Protein AF-A0A2V7SK02-F1 (afdb_monomer)

Secondary structure (DSSP, 8-state):
---TT-PPPEEEE-SSSTTEEEEEEEEE-TTT--EEEEEEEEETTEEEEEEEESB--HHHHHHHHHHHHHHH-SPEEEETTEEEEEEEETTEEEEEEEEEEEETTEEEEEEEEEEHHHHHHHHHHHT---

pLDDT: mean 73.71, std 11.93, range [34.22, 93.25]

Structure (mmCIF, N/CA/C/O backbone):
data_AF-A0A2V7SK02-F1
#
_entry.id   AF-A0A2V7SK02-F1
#
loop_
_atom_site.group_PDB
_atom_site.id
_atom_site.type_symbol
_atom_site.label_atom_id
_atom_site.label_alt_id
_atom_site.label_comp_id
_atom_site.label_asym_id
_atom_site.label_entity_id
_atom_site.label_seq_id
_atom_site.pdbx_PDB_ins_code
_atom_site.Cartn_x
_atom_site.Cartn_y
_atom_site.Cartn_z
_atom_site.occupancy
_atom_site.B_iso_or_equiv
_atom_site.auth_seq_id
_atom_site.auth_comp_id
_atom_site.auth_asym_id
_atom_site.auth_atom_id
_atom_site.pdbx_PDB_model_num
ATOM 1 N N . MET A 1 1 ? 26.357 -4.553 20.567 1.00 34.22 1 MET A N 1
ATOM 2 C CA . MET A 1 1 ? 26.604 -4.477 19.110 1.00 34.22 1 MET A CA 1
ATOM 3 C C . MET A 1 1 ? 25.314 -4.058 18.416 1.00 34.22 1 MET A C 1
ATOM 5 O O . MET A 1 1 ? 24.462 -4.894 18.156 1.00 34.22 1 MET A O 1
ATOM 9 N N . THR A 1 2 ? 25.124 -2.764 18.185 1.00 38.06 2 THR A N 1
ATOM 10 C CA . THR A 1 2 ? 24.034 -2.217 17.364 1.00 38.06 2 THR A CA 1
ATOM 11 C C . THR A 1 2 ? 24.498 -2.226 15.908 1.00 38.06 2 THR A C 1
ATOM 13 O O . THR A 1 2 ? 25.535 -1.646 15.596 1.00 38.06 2 THR A O 1
ATOM 16 N N . ARG A 1 3 ? 23.783 -2.922 15.013 1.00 41.31 3 ARG A N 1
ATOM 17 C CA . ARG A 1 3 ? 24.079 -2.878 13.571 1.00 41.31 3 ARG A CA 1
ATOM 18 C C . ARG A 1 3 ? 23.862 -1.446 13.071 1.00 41.31 3 ARG A C 1
ATOM 20 O O . ARG A 1 3 ? 22.724 -0.996 12.977 1.00 41.31 3 ARG A O 1
ATOM 27 N N . GLN A 1 4 ? 24.946 -0.740 12.753 1.00 39.59 4 GLN A N 1
ATOM 28 C CA . GLN A 1 4 ? 24.893 0.452 11.907 1.00 39.59 4 GLN A CA 1
ATOM 29 C C . GLN A 1 4 ? 24.297 0.033 10.554 1.00 39.59 4 GLN A C 1
ATOM 31 O O . GLN A 1 4 ? 24.862 -0.823 9.879 1.00 39.59 4 GLN A O 1
ATOM 36 N N . GLY A 1 5 ? 23.128 0.577 10.206 1.00 50.41 5 GLY A N 1
ATOM 37 C CA . GLY A 1 5 ? 22.445 0.311 8.933 1.00 50.41 5 GLY A CA 1
ATOM 38 C C . GLY A 1 5 ? 21.042 -0.298 9.024 1.00 50.41 5 GLY A C 1
ATOM 39 O O . GLY A 1 5 ? 20.467 -0.594 7.984 1.00 50.41 5 GLY A O 1
ATOM 40 N N . ALA A 1 6 ? 20.472 -0.495 10.217 1.00 55.94 6 ALA A N 1
ATOM 41 C CA . ALA A 1 6 ? 19.057 -0.852 10.333 1.00 55.94 6 ALA A CA 1
ATOM 42 C C . ALA A 1 6 ? 18.197 0.420 10.299 1.00 55.94 6 ALA A C 1
ATOM 44 O O . ALA A 1 6 ? 18.292 1.243 11.210 1.00 55.94 6 ALA A O 1
ATOM 45 N N . ASP A 1 7 ? 17.377 0.584 9.261 1.00 64.88 7 ASP A N 1
ATOM 46 C CA . ASP A 1 7 ? 16.354 1.628 9.218 1.00 64.88 7 ASP A CA 1
ATOM 47 C C . ASP A 1 7 ? 15.386 1.423 10.409 1.00 64.88 7 ASP A C 1
ATOM 49 O O . ASP A 1 7 ? 14.751 0.366 10.509 1.00 64.88 7 ASP A O 1
ATOM 53 N N . PRO A 1 8 ? 15.298 2.363 11.371 1.00 68.19 8 PRO A N 1
ATOM 54 C CA . PRO A 1 8 ? 14.562 2.127 12.607 1.00 68.19 8 PRO A CA 1
ATOM 55 C C . PRO A 1 8 ? 13.052 2.103 12.351 1.00 68.19 8 PRO A C 1
ATOM 57 O O . PRO A 1 8 ? 12.498 3.006 11.724 1.00 68.19 8 PRO A O 1
ATOM 60 N N . MET A 1 9 ? 12.374 1.087 12.889 1.00 77.50 9 MET A N 1
ATOM 61 C CA . MET A 1 9 ? 10.918 1.089 13.005 1.00 77.50 9 MET A CA 1
ATOM 62 C C . MET A 1 9 ? 10.511 2.053 14.125 1.00 77.50 9 MET A C 1
ATOM 64 O O . MET A 1 9 ? 10.952 1.908 15.264 1.00 77.50 9 MET A O 1
ATOM 68 N N . VAL A 1 10 ? 9.658 3.023 13.807 1.00 80.00 10 VAL A N 1
ATOM 69 C CA . VAL A 1 10 ? 9.132 4.016 14.748 1.00 80.00 10 VAL A CA 1
ATOM 70 C C . VAL A 1 10 ? 7.639 3.792 14.911 1.00 80.00 10 VAL A C 1
ATOM 72 O O . VAL A 1 10 ? 6.898 3.922 13.944 1.00 80.00 10 VAL A O 1
ATOM 75 N N . CYS A 1 11 ? 7.191 3.495 16.130 1.00 79.75 11 CYS A N 1
ATOM 76 C CA . CYS A 1 11 ? 5.774 3.334 16.445 1.00 79.75 11 CYS A CA 1
ATOM 77 C C . CYS A 1 11 ? 5.282 4.443 17.378 1.00 79.75 11 CYS A C 1
ATOM 79 O O . CYS A 1 11 ? 5.845 4.650 18.451 1.00 79.75 11 CYS A O 1
ATOM 81 N N . ASN A 1 12 ? 4.196 5.113 17.002 1.00 78.56 12 ASN A N 1
ATOM 82 C CA . ASN A 1 12 ?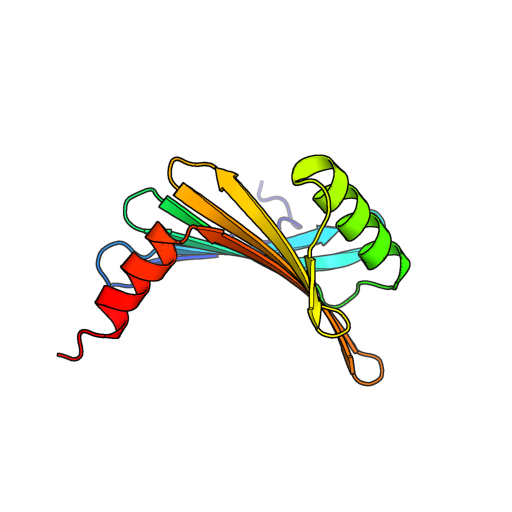 3.501 6.109 17.808 1.00 78.56 12 ASN A CA 1
ATOM 83 C C . ASN A 1 12 ? 2.095 5.614 18.137 1.00 78.56 12 ASN A C 1
ATOM 85 O O . ASN A 1 12 ? 1.336 5.238 17.251 1.00 78.56 12 ASN A O 1
ATOM 89 N N . THR A 1 13 ? 1.722 5.635 19.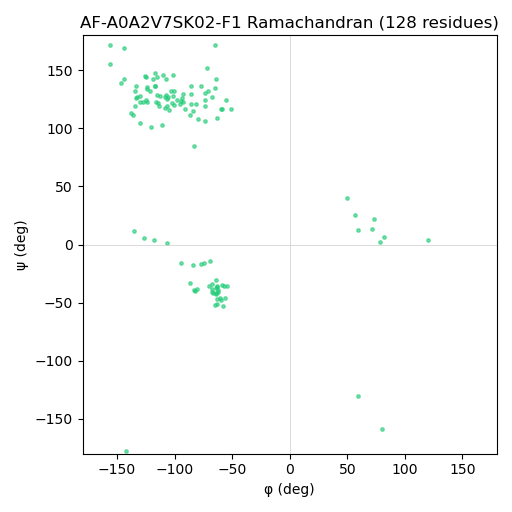416 1.00 75.12 13 THR A N 1
ATOM 90 C CA . THR A 1 13 ? 0.344 5.336 19.835 1.00 75.12 13 THR A CA 1
ATOM 91 C C . THR A 1 13 ? -0.390 6.639 20.114 1.00 75.12 13 THR A C 1
ATOM 93 O O . THR A 1 13 ? 0.017 7.413 20.983 1.00 75.12 13 THR A O 1
ATOM 96 N N . SER A 1 14 ? -1.477 6.886 19.385 1.00 68.44 14 SER A N 1
ATOM 97 C CA . SER A 1 14 ? -2.346 8.033 19.640 1.00 68.44 14 SER A CA 1
ATOM 98 C C . SER A 1 14 ? -3.057 7.855 20.981 1.00 68.44 14 SER A C 1
ATOM 100 O O . SER A 1 14 ? -3.703 6.838 21.232 1.00 68.44 14 SER A O 1
ATOM 102 N N . ARG A 1 15 ? -2.952 8.865 21.851 1.00 64.75 15 ARG A N 1
ATOM 103 C CA . ARG A 1 15 ? -3.613 8.875 23.168 1.00 64.75 15 ARG A CA 1
ATOM 104 C C . ARG A 1 15 ? -5.067 9.355 23.109 1.00 64.75 15 ARG A C 1
ATOM 106 O O . ARG A 1 15 ? -5.826 9.072 24.026 1.00 64.75 15 ARG A O 1
ATOM 113 N N . ASN A 1 16 ? -5.457 10.035 22.028 1.00 61.94 16 ASN A N 1
ATOM 114 C CA . ASN A 1 16 ? -6.798 10.616 21.857 1.00 61.94 16 ASN A CA 1
ATOM 115 C C . ASN A 1 16 ? -7.760 9.700 21.089 1.00 61.94 16 ASN A C 1
ATOM 117 O O . ASN A 1 16 ? -8.971 9.896 21.113 1.00 61.94 16 ASN A O 1
ATOM 121 N N . THR A 1 17 ? -7.231 8.689 20.406 1.00 58.78 17 THR A N 1
ATOM 122 C CA . THR A 1 17 ? -8.010 7.662 19.712 1.00 58.78 17 THR A CA 1
ATOM 123 C C . THR A 1 17 ? -7.614 6.331 20.328 1.00 58.78 17 THR A C 1
ATOM 125 O O . THR A 1 17 ? -6.517 5.841 20.061 1.00 58.78 17 THR A O 1
ATOM 128 N N . ALA A 1 18 ? -8.448 5.799 21.221 1.00 53.16 18 ALA A N 1
ATOM 129 C CA . ALA A 1 18 ? -8.120 4.601 21.984 1.00 53.16 18 ALA A CA 1
ATOM 130 C C . ALA A 1 18 ? -7.640 3.480 21.043 1.00 53.16 18 ALA A C 1
ATOM 132 O O . ALA A 1 18 ? -8.391 3.018 20.191 1.00 53.16 18 ALA A O 1
ATOM 133 N N . GLN A 1 19 ? -6.379 3.069 21.222 1.00 63.00 19 GLN A N 1
ATOM 134 C CA . GLN A 1 19 ? -5.727 1.935 20.556 1.00 63.00 19 GLN A CA 1
ATOM 135 C C . GLN A 1 19 ? -5.341 2.099 19.076 1.00 63.00 19 GLN A C 1
ATOM 137 O O . GLN A 1 19 ? -5.143 1.084 18.414 1.00 63.00 19 GLN A O 1
ATOM 142 N N . LEU A 1 20 ? -5.175 3.322 18.554 1.00 69.12 20 LEU A N 1
ATOM 143 C CA . LEU A 1 20 ? -4.520 3.508 17.251 1.00 69.12 20 LEU A CA 1
ATOM 144 C C . LEU A 1 20 ? -2.998 3.595 17.423 1.00 69.12 20 LEU A C 1
ATOM 146 O O . LEU A 1 20 ? -2.488 4.580 17.962 1.00 69.12 20 LEU A O 1
ATOM 150 N N . MET A 1 21 ? -2.281 2.585 16.937 1.00 77.50 21 MET A N 1
ATOM 151 C CA . MET A 1 21 ? -0.822 2.598 16.820 1.00 77.50 21 MET A CA 1
ATOM 152 C C . MET A 1 21 ? -0.426 2.769 15.356 1.00 77.50 21 MET A C 1
ATOM 154 O O . MET A 1 21 ? -0.881 2.013 14.507 1.00 77.50 21 MET A O 1
ATOM 158 N N . GLU A 1 22 ? 0.421 3.747 15.065 1.00 78.38 22 GLU A N 1
ATOM 159 C CA . GLU A 1 22 ? 1.038 3.945 13.757 1.00 78.38 22 GLU A CA 1
ATOM 160 C C . GLU A 1 22 ? 2.508 3.540 13.827 1.00 78.38 22 GLU A C 1
ATOM 162 O O . GLU A 1 22 ? 3.259 4.131 14.595 1.00 78.38 22 GLU A O 1
ATOM 167 N N . CYS A 1 23 ? 2.922 2.552 13.039 1.00 78.69 23 CYS A N 1
ATOM 168 C CA . CYS A 1 23 ? 4.310 2.103 12.945 1.00 78.69 23 CYS A CA 1
ATOM 169 C C . CYS A 1 23 ? 4.867 2.376 11.555 1.00 78.69 23 CYS A C 1
ATOM 171 O O . CYS A 1 23 ? 4.322 1.855 10.592 1.00 78.69 23 CYS A O 1
ATOM 173 N N . GLY A 1 24 ? 5.955 3.137 11.458 1.00 79.94 24 GLY A N 1
ATOM 174 C CA . GLY A 1 24 ? 6.648 3.487 10.222 1.00 79.94 24 GLY A CA 1
ATOM 175 C C . GLY A 1 24 ? 8.063 2.914 10.156 1.00 79.94 24 GLY A C 1
ATOM 176 O O . GLY A 1 24 ? 8.757 2.885 11.166 1.00 79.94 24 GLY A O 1
ATOM 177 N N . VAL A 1 25 ? 8.526 2.505 8.979 1.00 80.88 25 VAL A N 1
ATOM 178 C CA . VAL A 1 25 ? 9.921 2.113 8.730 1.00 80.88 25 VAL A CA 1
ATOM 179 C C . VAL A 1 25 ? 10.339 2.544 7.330 1.00 80.88 25 VAL A C 1
ATOM 181 O O . VAL A 1 25 ? 9.536 2.495 6.397 1.00 80.88 25 VAL A O 1
ATOM 184 N N . VAL A 1 26 ? 11.586 2.981 7.176 1.00 77.31 26 VAL A N 1
ATOM 185 C CA . VAL A 1 26 ? 12.181 3.171 5.849 1.00 77.31 26 VAL A CA 1
ATOM 186 C C . VAL A 1 26 ? 12.768 1.831 5.403 1.00 77.31 26 VAL A C 1
ATOM 188 O O . VAL A 1 26 ? 13.349 1.126 6.208 1.00 77.31 26 VAL A O 1
ATOM 191 N N . ILE A 1 27 ? 12.570 1.416 4.161 1.00 72.06 27 ILE A N 1
ATOM 192 C CA . ILE A 1 27 ? 13.104 0.163 3.623 1.00 72.06 27 ILE A CA 1
ATOM 193 C C . ILE A 1 27 ? 13.796 0.501 2.317 1.00 72.06 27 ILE A C 1
ATOM 195 O O . ILE A 1 27 ? 13.191 1.115 1.443 1.00 72.06 27 ILE A O 1
ATOM 199 N N . ARG A 1 28 ? 15.046 0.083 2.151 1.00 72.69 28 ARG A N 1
ATOM 200 C CA . ARG A 1 28 ? 15.732 0.184 0.860 1.00 72.69 28 ARG A CA 1
ATOM 201 C C . ARG A 1 28 ? 15.570 -1.111 0.079 1.00 72.69 28 ARG A C 1
ATOM 203 O O . ARG A 1 28 ? 15.905 -2.176 0.595 1.00 72.69 28 ARG A O 1
ATOM 210 N N . ASP A 1 29 ? 15.079 -1.025 -1.154 1.00 65.88 29 ASP A N 1
ATOM 211 C CA . ASP A 1 29 ? 15.067 -2.168 -2.066 1.00 65.88 29 ASP A CA 1
ATOM 212 C C . ASP A 1 29 ? 16.499 -2.417 -2.564 1.00 65.88 29 ASP A C 1
ATOM 214 O O . ASP A 1 29 ? 17.113 -1.533 -3.173 1.00 65.88 29 ASP A O 1
ATOM 218 N N . PRO A 1 30 ? 17.073 -3.599 -2.284 1.00 65.38 30 PRO A N 1
ATOM 219 C CA . PRO A 1 30 ? 18.450 -3.900 -2.653 1.00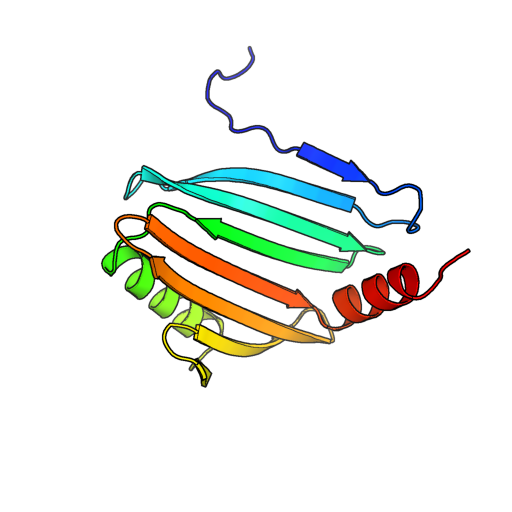 65.38 30 PRO A CA 1
ATOM 220 C C . PRO A 1 30 ? 18.647 -4.041 -4.170 1.00 65.38 30 PRO A C 1
ATOM 222 O O . PRO A 1 30 ? 19.787 -4.049 -4.624 1.00 65.38 30 PRO A O 1
ATOM 225 N N . THR A 1 31 ? 17.572 -4.172 -4.955 1.00 66.50 31 THR A N 1
ATOM 226 C CA . THR A 1 31 ? 17.632 -4.398 -6.405 1.00 66.50 31 THR A CA 1
ATOM 227 C C . THR A 1 31 ? 17.731 -3.112 -7.214 1.00 66.50 31 THR A C 1
ATOM 229 O O . THR A 1 31 ? 18.377 -3.114 -8.258 1.00 66.50 31 THR A O 1
ATOM 232 N N . ASP A 1 32 ? 17.120 -2.018 -6.756 1.00 65.12 32 ASP A N 1
ATOM 233 C CA . ASP A 1 32 ? 17.101 -0.748 -7.494 1.00 65.12 32 ASP A CA 1
ATOM 234 C C . ASP A 1 32 ? 17.383 0.487 -6.630 1.00 65.12 32 ASP A C 1
ATOM 236 O O . ASP A 1 32 ? 17.241 1.619 -7.093 1.00 65.12 32 ASP A O 1
ATOM 240 N N . SER A 1 33 ? 17.841 0.282 -5.391 1.00 67.75 33 SER A N 1
ATOM 241 C CA . SER A 1 33 ? 18.137 1.326 -4.402 1.00 67.75 33 SER A CA 1
ATOM 242 C C . SER A 1 33 ? 16.941 2.211 -4.036 1.00 67.75 33 SER A C 1
ATOM 244 O O . SER A 1 33 ? 17.122 3.239 -3.372 1.00 67.75 33 SER A O 1
ATOM 246 N N . ALA A 1 34 ? 15.717 1.823 -4.422 1.00 66.75 34 ALA A N 1
ATOM 247 C CA . ALA A 1 34 ? 14.543 2.609 -4.105 1.00 66.75 34 ALA A CA 1
ATOM 248 C C . ALA A 1 34 ? 14.320 2.657 -2.592 1.00 66.75 34 ALA A C 1
ATOM 250 O O . ALA A 1 34 ? 14.414 1.648 -1.894 1.00 66.75 34 ALA A O 1
ATOM 251 N N . SER A 1 35 ? 14.028 3.850 -2.076 1.00 70.19 35 SER A N 1
ATOM 252 C CA . SER A 1 35 ? 13.677 4.031 -0.667 1.00 70.19 35 SER A CA 1
ATOM 253 C C . SER A 1 35 ? 12.167 4.010 -0.518 1.00 70.19 35 SER A C 1
ATOM 255 O O . SER A 1 35 ? 11.462 4.806 -1.143 1.00 70.19 35 SER A O 1
ATOM 257 N N . PHE A 1 36 ? 11.689 3.103 0.324 1.00 69.06 36 PHE A N 1
ATOM 258 C CA . PHE A 1 36 ? 10.297 2.951 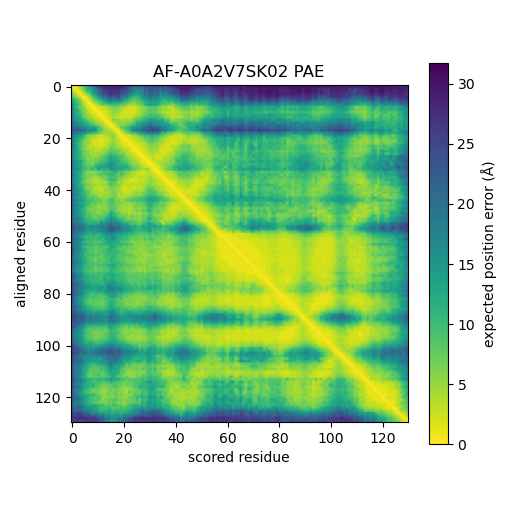0.687 1.00 69.06 36 PHE A CA 1
ATOM 259 C C . PHE A 1 36 ? 10.062 3.443 2.106 1.00 69.06 36 PHE A C 1
ATOM 261 O O . PHE A 1 36 ? 10.874 3.195 2.981 1.00 69.06 36 PHE A O 1
ATOM 268 N N . TYR A 1 37 ? 8.934 4.084 2.364 1.00 72.62 37 TYR A N 1
ATOM 269 C CA . TYR A 1 37 ? 8.404 4.284 3.702 1.00 72.62 37 TYR A CA 1
ATOM 270 C C . TYR A 1 37 ? 7.172 3.396 3.868 1.00 72.62 37 TYR A C 1
ATOM 272 O O . TYR A 1 37 ? 6.191 3.545 3.140 1.00 72.62 37 TYR A O 1
ATOM 280 N N . LEU A 1 38 ? 7.228 2.445 4.794 1.00 75.88 38 LEU A N 1
ATOM 281 C CA . LEU A 1 38 ? 6.127 1.555 5.137 1.00 75.88 38 LEU A CA 1
ATOM 282 C C . LEU A 1 38 ? 5.535 1.993 6.474 1.00 75.88 38 LEU A C 1
ATOM 284 O O . LEU A 1 38 ? 6.218 1.901 7.485 1.00 75.88 38 LEU A O 1
ATOM 288 N N . SER A 1 39 ? 4.280 2.434 6.476 1.00 75.88 39 SER A N 1
ATOM 289 C CA . SER A 1 39 ? 3.485 2.722 7.669 1.00 75.88 39 SER A CA 1
ATOM 290 C C . SER A 1 39 ? 2.359 1.699 7.847 1.00 75.88 39 SER A C 1
ATOM 292 O O . SER A 1 39 ? 1.781 1.215 6.872 1.00 75.88 39 SER A O 1
ATOM 294 N N . ALA A 1 40 ? 2.020 1.361 9.085 1.00 79.31 40 ALA A N 1
ATOM 295 C CA . ALA A 1 40 ? 0.882 0.523 9.427 1.00 79.31 40 ALA A CA 1
ATOM 296 C C . ALA A 1 40 ? 0.094 1.129 10.587 1.00 79.31 40 ALA A C 1
ATOM 298 O O . ALA A 1 40 ? 0.665 1.474 11.617 1.00 79.31 40 ALA A O 1
ATOM 299 N N . TYR A 1 41 ? -1.223 1.193 10.425 1.00 72.94 41 TYR A N 1
ATOM 300 C CA . TYR A 1 41 ? -2.182 1.529 11.465 1.00 72.94 41 TYR A CA 1
ATOM 301 C C . TYR A 1 41 ? -2.729 0.246 12.078 1.00 72.94 41 TYR A C 1
ATOM 303 O O . TYR A 1 41 ? -3.344 -0.561 11.379 1.00 72.94 41 TYR A O 1
ATOM 311 N N . VAL A 1 42 ? -2.542 0.078 13.381 1.00 73.31 42 VAL A N 1
ATOM 312 C CA . VAL A 1 42 ? -3.123 -1.006 14.172 1.00 73.31 42 VAL A CA 1
ATOM 313 C C . VAL A 1 42 ? -4.242 -0.431 15.028 1.00 73.31 42 VAL A C 1
ATOM 315 O O . VAL A 1 42 ? -4.006 0.515 15.773 1.00 73.31 42 VAL A O 1
ATOM 318 N N . LEU A 1 43 ? -5.442 -0.999 14.926 1.00 74.06 43 LEU A N 1
ATOM 319 C CA . LEU A 1 43 ? -6.603 -0.653 15.745 1.00 74.06 43 LEU A CA 1
ATOM 320 C C . LEU A 1 43 ? -7.277 -1.936 16.234 1.00 74.06 43 LEU A C 1
ATOM 322 O O . LEU A 1 43 ? -7.719 -2.740 15.412 1.00 74.06 43 LEU A O 1
ATOM 326 N N . GLU A 1 44 ? -7.357 -2.135 17.554 1.00 71.81 44 GLU A N 1
ATOM 327 C CA . GLU A 1 44 ? -7.992 -3.318 18.172 1.00 71.81 44 GLU A CA 1
ATOM 328 C C . GLU A 1 44 ? -7.491 -4.656 17.572 1.00 71.81 44 GLU A C 1
ATOM 330 O O . GLU A 1 44 ? -8.268 -5.568 17.286 1.00 71.81 44 GLU A O 1
ATOM 335 N N . GLY A 1 45 ? -6.186 -4.758 17.289 1.00 66.31 45 GLY A N 1
ATOM 336 C CA . GLY A 1 45 ? -5.565 -5.947 16.683 1.00 66.31 45 GLY A CA 1
ATOM 337 C C . GLY A 1 45 ? -5.768 -6.108 15.168 1.00 66.31 45 GLY A C 1
ATOM 338 O O . GLY A 1 45 ? -5.293 -7.083 14.590 1.00 66.31 45 GLY A O 1
ATOM 339 N N . LYS A 1 46 ? -6.438 -5.164 14.498 1.00 69.69 46 LYS A N 1
ATOM 340 C CA . LYS A 1 46 ? -6.608 -5.141 13.037 1.00 69.69 46 LYS A CA 1
ATOM 341 C C . LYS A 1 46 ? -5.631 -4.151 12.402 1.00 69.69 46 LYS A C 1
ATOM 343 O O . LYS A 1 46 ? -5.365 -3.107 12.988 1.00 69.69 46 L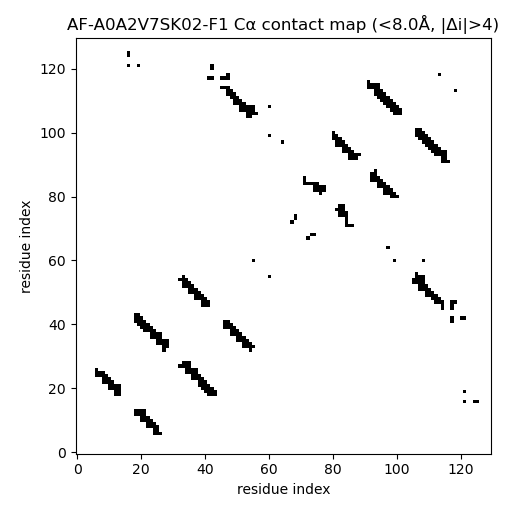YS A O 1
ATOM 348 N N . VAL A 1 47 ? -5.134 -4.450 11.198 1.00 70.88 47 VAL A N 1
ATOM 349 C CA . VAL A 1 47 ? -4.054 -3.681 10.551 1.00 70.88 47 VAL A CA 1
ATOM 350 C C . VAL A 1 47 ? -4.489 -3.117 9.196 1.00 70.88 47 VAL A C 1
ATOM 352 O O . VAL A 1 47 ? -5.025 -3.845 8.363 1.00 70.88 47 VAL A O 1
ATOM 355 N N . ALA A 1 48 ? -4.221 -1.834 8.958 1.00 74.69 48 ALA A N 1
ATOM 356 C CA . ALA A 1 48 ? -4.215 -1.216 7.632 1.00 74.69 48 ALA A CA 1
ATOM 357 C C . ALA A 1 48 ? -2.798 -0.721 7.327 1.00 74.69 48 ALA A C 1
ATOM 359 O O . ALA A 1 48 ? -2.152 -0.145 8.194 1.00 74.69 48 ALA A O 1
ATOM 360 N N . MET A 1 49 ? -2.301 -0.942 6.113 1.00 75.06 49 MET A N 1
ATOM 361 C CA . MET A 1 49 ? -0.896 -0.698 5.774 1.00 75.06 49 MET A CA 1
ATOM 362 C C . MET A 1 49 ? -0.777 0.241 4.579 1.00 75.06 49 MET A C 1
ATOM 364 O O . MET A 1 49 ? -1.571 0.193 3.642 1.00 75.06 49 MET A O 1
ATOM 368 N N . ILE A 1 50 ? 0.234 1.094 4.599 1.00 73.12 50 ILE A N 1
ATOM 369 C CA . ILE A 1 50 ? 0.554 2.051 3.553 1.00 73.12 50 ILE A CA 1
ATOM 370 C C . ILE A 1 50 ? 2.046 1.949 3.268 1.00 73.12 50 ILE A C 1
ATOM 372 O O . ILE A 1 50 ? 2.861 2.073 4.166 1.00 73.12 50 ILE A O 1
ATOM 376 N N . SER A 1 51 ? 2.410 1.757 2.011 1.00 71.88 51 SER A N 1
ATOM 377 C CA . SER A 1 51 ? 3.779 1.821 1.524 1.00 71.88 51 SER A CA 1
ATOM 378 C C . SER A 1 51 ? 3.909 2.954 0.515 1.00 71.88 51 SER A C 1
ATOM 380 O O . SER A 1 51 ? 3.060 3.142 -0.357 1.00 71.88 51 SER A O 1
ATOM 382 N N . PHE A 1 52 ? 4.986 3.709 0.630 1.00 67.94 52 PHE A N 1
ATOM 383 C CA . PHE A 1 52 ? 5.363 4.813 -0.235 1.00 67.94 52 PHE A CA 1
ATOM 384 C C . PHE A 1 52 ? 6.776 4.578 -0.756 1.00 67.94 52 PHE A C 1
ATOM 386 O O . PHE A 1 52 ? 7.582 4.068 0.001 1.00 67.94 52 PHE A O 1
ATOM 393 N N . GLY A 1 53 ? 7.102 4.957 -1.988 1.00 68.62 53 GLY A N 1
ATOM 394 C CA . GLY A 1 53 ? 8.463 4.921 -2.527 1.00 68.62 53 GLY A CA 1
ATOM 395 C C . GLY A 1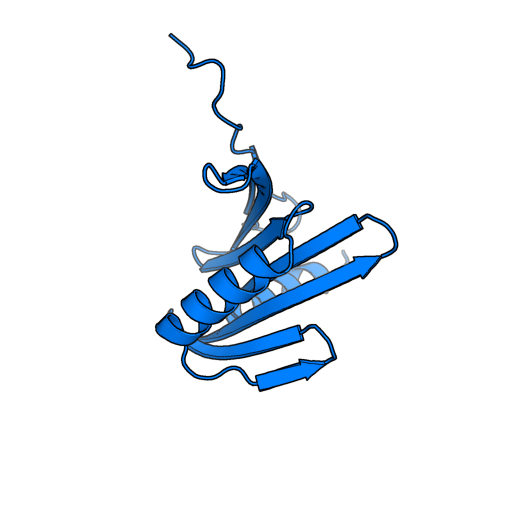 53 ? 8.713 6.070 -3.507 1.00 68.62 53 GLY A C 1
ATOM 396 O O . GLY A 1 53 ? 7.831 6.392 -4.298 1.00 68.62 53 GLY A O 1
ATOM 397 N N . ASP A 1 54 ? 9.889 6.699 -3.452 1.00 62.53 54 ASP A N 1
ATOM 398 C CA . ASP A 1 54 ? 10.217 7.952 -4.183 1.00 62.53 54 ASP A CA 1
ATOM 399 C C . ASP A 1 54 ? 11.162 7.746 -5.391 1.00 62.53 54 ASP A C 1
ATOM 401 O O . ASP A 1 54 ? 11.573 8.673 -6.080 1.00 62.53 54 ASP A O 1
ATOM 405 N N . SER A 1 55 ? 11.560 6.505 -5.672 1.00 61.22 55 SER A N 1
ATOM 406 C CA . SER A 1 55 ? 12.635 6.218 -6.648 1.00 61.22 55 SER A CA 1
ATOM 407 C C . SER A 1 55 ? 12.241 5.222 -7.735 1.00 61.22 55 SER A C 1
ATOM 409 O O . SER A 1 55 ? 13.067 4.832 -8.557 1.00 61.22 55 SER A O 1
ATOM 411 N N . GLY A 1 56 ? 10.977 4.801 -7.771 1.00 61.09 56 GLY A N 1
ATOM 412 C CA . GLY A 1 56 ? 10.540 3.744 -8.674 1.00 61.09 56 GLY A CA 1
ATOM 413 C C . GLY A 1 56 ? 10.451 4.194 -10.130 1.00 61.09 56 GLY A C 1
ATOM 414 O O . GLY A 1 56 ? 9.511 4.891 -10.525 1.00 61.09 56 GLY A O 1
ATOM 415 N N . GLY A 1 57 ? 11.404 3.752 -10.951 1.00 67.12 57 GLY A N 1
ATOM 416 C CA . GLY A 1 57 ? 11.286 3.790 -12.409 1.00 67.12 57 GLY A CA 1
ATOM 417 C C . GLY A 1 57 ? 10.159 2.880 -12.923 1.00 67.12 57 GLY A C 1
ATOM 418 O O . GLY A 1 57 ? 9.588 2.084 -12.178 1.00 67.12 57 GLY A O 1
ATOM 419 N N . VAL A 1 58 ? 9.849 2.962 -14.223 1.00 74.62 58 VAL A N 1
ATOM 420 C CA . VAL A 1 58 ? 8.764 2.176 -14.860 1.00 74.62 58 VAL A CA 1
ATOM 421 C C . VAL A 1 58 ? 8.924 0.667 -14.619 1.00 74.62 58 VAL A C 1
ATOM 423 O O . VAL A 1 58 ? 7.945 -0.020 -14.356 1.00 74.62 58 VAL A O 1
ATOM 426 N N . GLN A 1 59 ? 10.159 0.160 -14.596 1.00 76.00 59 GLN A N 1
ATOM 427 C CA . GLN A 1 59 ? 10.433 -1.257 -14.336 1.00 76.00 59 GLN A CA 1
ATOM 428 C C . GLN A 1 59 ? 9.980 -1.711 -12.940 1.00 76.00 59 GLN A C 1
ATOM 430 O O . GLN A 1 59 ? 9.422 -2.796 -12.797 1.00 76.00 59 GLN A O 1
ATOM 435 N N . LEU A 1 60 ? 10.181 -0.892 -11.901 1.00 76.62 60 LEU A N 1
ATOM 436 C CA . LEU A 1 60 ? 9.708 -1.206 -10.550 1.00 76.62 60 LEU A CA 1
ATOM 437 C C . LEU A 1 60 ? 8.177 -1.190 -10.485 1.00 76.62 60 LEU A C 1
ATOM 439 O O . LEU A 1 60 ? 7.573 -2.052 -9.852 1.00 76.62 60 LEU A O 1
ATOM 443 N N . VAL A 1 61 ? 7.546 -0.251 -11.195 1.00 79.88 61 VAL A N 1
ATOM 444 C CA . VAL A 1 61 ? 6.082 -0.175 -11.309 1.00 79.88 61 VAL A CA 1
ATOM 445 C C . VAL A 1 61 ? 5.514 -1.451 -11.924 1.00 79.88 61 VAL A C 1
ATOM 447 O O . VAL A 1 61 ? 4.565 -2.018 -11.381 1.00 79.88 61 VAL A O 1
ATOM 450 N N . ASP A 1 62 ? 6.104 -1.919 -13.022 1.00 83.69 62 ASP A N 1
ATOM 451 C CA . ASP A 1 62 ? 5.653 -3.126 -13.712 1.00 83.69 62 ASP A CA 1
ATOM 452 C C . ASP A 1 62 ? 5.867 -4.384 -12.863 1.00 83.69 62 ASP A C 1
ATOM 454 O O . ASP A 1 62 ? 4.947 -5.200 -12.760 1.00 83.69 62 ASP A O 1
ATOM 458 N N . ARG A 1 63 ? 7.018 -4.506 -12.183 1.00 83.19 63 ARG A N 1
ATOM 459 C CA . ARG A 1 63 ? 7.292 -5.602 -11.234 1.00 83.19 63 ARG A CA 1
ATOM 460 C C . ARG A 1 63 ? 6.255 -5.648 -10.112 1.00 83.19 63 ARG A C 1
ATOM 462 O O . ARG A 1 63 ? 5.595 -6.667 -9.927 1.00 83.19 63 ARG A O 1
ATOM 469 N N . LEU A 1 64 ? 6.036 -4.530 -9.418 1.00 83.69 64 LEU A N 1
ATOM 470 C CA . LEU A 1 64 ? 5.068 -4.461 -8.318 1.00 83.69 64 LEU A CA 1
ATOM 471 C C . LEU A 1 64 ? 3.642 -4.744 -8.798 1.00 83.69 64 LEU A C 1
ATOM 473 O O . LEU A 1 64 ? 2.882 -5.440 -8.128 1.00 83.69 64 LEU A O 1
ATOM 477 N N . LYS A 1 65 ? 3.266 -4.250 -9.980 1.00 86.06 65 LYS A N 1
ATOM 478 C CA . LYS A 1 65 ? 1.960 -4.546 -10.574 1.00 86.06 65 LYS A CA 1
ATOM 479 C C . LYS A 1 65 ? 1.808 -6.031 -10.903 1.00 86.06 65 LYS A C 1
ATOM 481 O O . LYS A 1 65 ? 0.727 -6.575 -10.668 1.00 86.06 65 LYS A O 1
ATOM 486 N N . ALA A 1 66 ? 2.843 -6.675 -11.442 1.00 88.75 66 ALA A N 1
ATOM 487 C CA . ALA A 1 66 ? 2.840 -8.108 -11.723 1.00 88.75 66 ALA A CA 1
ATOM 488 C C . ALA A 1 66 ? 2.694 -8.923 -10.430 1.00 88.75 66 ALA A C 1
ATOM 490 O O . ALA A 1 66 ? 1.798 -9.762 -10.349 1.00 88.75 66 ALA A O 1
ATOM 491 N N . ASP A 1 67 ? 3.466 -8.597 -9.391 1.00 87.50 67 ASP A N 1
ATOM 492 C CA . ASP A 1 67 ? 3.401 -9.259 -8.083 1.00 87.50 67 ASP A CA 1
ATOM 493 C C . ASP A 1 67 ? 2.024 -9.119 -7.427 1.00 87.50 67 ASP A C 1
ATOM 495 O O . ASP A 1 67 ? 1.441 -10.096 -6.951 1.00 87.50 67 ASP A O 1
ATOM 499 N N . LEU A 1 68 ? 1.461 -7.907 -7.426 1.00 88.38 68 LEU A N 1
ATOM 500 C CA . LEU A 1 68 ? 0.116 -7.663 -6.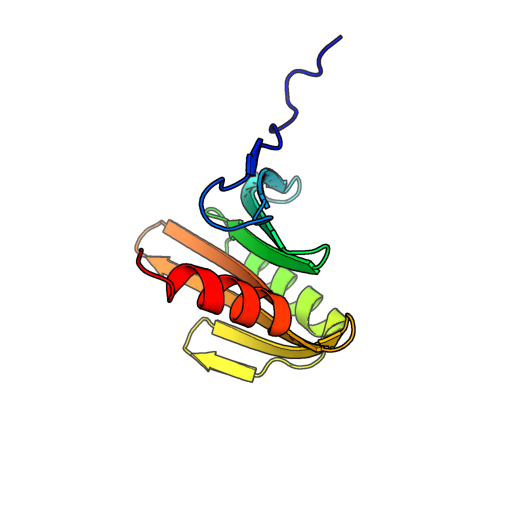906 1.00 88.38 68 LEU A CA 1
ATOM 501 C C . LEU A 1 68 ? -0.945 -8.403 -7.726 1.00 88.38 68 LEU A C 1
ATOM 503 O O . LEU A 1 68 ? -1.896 -8.935 -7.158 1.00 88.38 68 LEU A O 1
ATOM 507 N N . THR A 1 69 ? -0.768 -8.490 -9.044 1.00 89.75 69 THR A N 1
ATOM 508 C CA . THR A 1 69 ? -1.682 -9.235 -9.918 1.00 89.75 69 THR A CA 1
ATOM 509 C C . THR A 1 69 ? -1.617 -10.738 -9.655 1.00 89.75 69 THR A C 1
ATOM 511 O O . THR A 1 69 ? -2.655 -11.392 -9.594 1.00 89.75 69 THR A O 1
ATOM 514 N N . ALA A 1 70 ? -0.422 -11.289 -9.434 1.00 89.81 70 ALA A N 1
ATOM 515 C CA . ALA A 1 70 ? -0.246 -12.694 -9.081 1.00 89.81 70 ALA A CA 1
ATOM 516 C C . ALA A 1 70 ? -0.898 -13.036 -7.730 1.00 89.81 70 ALA A C 1
ATOM 518 O O . ALA A 1 70 ? -1.465 -14.114 -7.574 1.00 89.81 70 ALA A O 1
ATOM 519 N N . ARG A 1 71 ? -0.857 -12.110 -6.761 1.00 86.19 71 ARG A N 1
ATOM 520 C CA . ARG A 1 71 ? -1.409 -12.317 -5.410 1.00 86.19 71 ARG A CA 1
ATOM 521 C C . ARG A 1 71 ? -2.914 -12.078 -5.309 1.00 86.19 71 ARG A C 1
ATOM 523 O O . ARG A 1 71 ? -3.596 -12.803 -4.594 1.00 86.19 71 ARG A O 1
ATOM 530 N N . PHE A 1 72 ? -3.428 -11.048 -5.978 1.00 87.50 72 PHE A N 1
ATOM 531 C CA . PHE A 1 72 ? -4.800 -10.560 -5.788 1.00 87.50 72 PHE A CA 1
ATOM 532 C C . PHE A 1 72 ? -5.673 -10.673 -7.046 1.00 87.50 72 PHE A C 1
ATOM 534 O O . PHE A 1 72 ? -6.824 -10.237 -7.042 1.00 87.50 72 PHE A O 1
ATOM 541 N N . GLY A 1 73 ? -5.147 -11.251 -8.127 1.00 89.38 73 GLY A N 1
ATOM 542 C CA . GLY A 1 73 ? -5.840 -11.382 -9.404 1.00 89.38 73 GLY A CA 1
ATOM 543 C C . GLY A 1 73 ? -5.794 -10.103 -10.241 1.00 89.38 73 GLY A C 1
ATOM 544 O O . GLY A 1 73 ? -4.927 -9.247 -10.087 1.00 89.38 73 GLY A O 1
ATOM 545 N N . ARG A 1 74 ? -6.726 -9.957 -11.184 1.00 90.75 74 ARG A N 1
ATOM 546 C CA . ARG A 1 74 ? -6.701 -8.844 -12.144 1.00 90.75 74 ARG A CA 1
ATOM 547 C C . ARG A 1 74 ? -7.103 -7.511 -11.484 1.00 90.75 74 ARG A C 1
ATOM 549 O O . ARG A 1 74 ? -8.168 -7.454 -10.871 1.00 90.75 74 ARG A O 1
ATOM 556 N N . PRO A 1 75 ? -6.327 -6.421 -11.656 1.00 92.38 75 PRO A N 1
ATOM 557 C CA . PRO A 1 75 ? -6.721 -5.113 -11.145 1.00 92.38 75 PRO A CA 1
ATOM 558 C C . PRO A 1 75 ? -7.868 -4.493 -11.939 1.00 92.38 75 PRO A C 1
ATOM 560 O O . PRO A 1 75 ? -7.959 -4.632 -13.161 1.00 92.38 75 PRO A O 1
ATOM 563 N N . HIS A 1 76 ? -8.647 -3.667 -11.252 1.00 92.56 76 HIS A N 1
ATOM 564 C CA . HIS A 1 76 ? -9.437 -2.604 -11.852 1.00 92.56 76 HIS A CA 1
ATOM 565 C C . HIS A 1 76 ? -8.579 -1.336 -11.998 1.00 92.56 76 HIS A C 1
ATOM 567 O O . HIS A 1 76 ? -7.944 -0.891 -11.040 1.00 92.56 76 HIS A O 1
ATOM 573 N N . ALA A 1 77 ? -8.556 -0.736 -13.190 1.00 89.06 77 ALA A N 1
ATOM 574 C CA . ALA A 1 77 ? -7.925 0.564 -13.403 1.00 89.06 77 ALA A CA 1
ATOM 575 C C . ALA A 1 77 ? -8.876 1.668 -12.923 1.00 89.06 77 ALA A C 1
ATOM 577 O O . ALA A 1 77 ? -9.894 1.923 -13.559 1.00 89.06 77 ALA A O 1
ATOM 578 N N . ALA A 1 78 ? -8.555 2.306 -11.795 1.00 84.56 78 ALA A N 1
ATOM 579 C CA . ALA A 1 78 ? -9.432 3.314 -11.200 1.00 84.56 78 ALA A CA 1
ATOM 580 C C . ALA A 1 78 ? -9.245 4.697 -11.846 1.00 84.56 78 ALA A C 1
ATOM 582 O O . ALA A 1 78 ? -10.216 5.427 -12.026 1.00 84.56 78 ALA A O 1
ATOM 583 N N . LYS A 1 79 ? -7.993 5.068 -12.156 1.00 84.88 79 LYS A N 1
ATOM 584 C CA . LYS A 1 79 ? -7.568 6.313 -12.829 1.00 84.88 79 LYS A CA 1
ATOM 585 C C . LYS A 1 79 ? -6.213 6.082 -13.510 1.00 84.88 79 LYS A C 1
ATOM 587 O O . LYS A 1 79 ? -5.571 5.060 -13.266 1.00 84.88 79 LYS A O 1
ATOM 592 N N . ASN A 1 80 ? -5.741 7.039 -14.312 1.00 83.62 80 ASN A N 1
ATOM 593 C CA . ASN A 1 80 ? -4.389 6.993 -14.880 1.00 83.62 80 ASN A CA 1
ATOM 594 C C . ASN A 1 80 ? -3.340 6.840 -13.771 1.00 83.62 80 ASN A C 1
ATOM 596 O O . ASN A 1 80 ? -3.304 7.639 -12.836 1.00 83.62 80 ASN A O 1
ATOM 600 N N . GLY A 1 81 ? -2.511 5.799 -13.880 1.00 83.62 81 GLY A N 1
ATOM 601 C CA . GLY A 1 81 ? -1.511 5.472 -12.866 1.00 83.62 81 GLY A CA 1
ATOM 602 C C . GLY A 1 81 ? -2.091 4.917 -11.562 1.00 83.62 81 GLY A C 1
ATOM 603 O O . GLY A 1 81 ? -1.363 4.859 -10.582 1.00 83.62 81 GLY A O 1
ATOM 604 N N . THR A 1 82 ? -3.366 4.516 -11.506 1.00 89.50 82 THR A N 1
ATOM 605 C CA . THR A 1 82 ? -3.977 3.916 -10.310 1.00 89.50 82 THR A CA 1
ATOM 606 C C . THR A 1 82 ? -4.655 2.588 -10.636 1.00 89.50 82 THR A C 1
ATOM 608 O O . THR A 1 82 ? -5.616 2.531 -11.405 1.00 89.50 82 THR A O 1
ATOM 611 N N . TRP A 1 83 ? -4.225 1.531 -9.952 1.00 91.88 83 TRP A N 1
ATOM 612 C CA . TRP A 1 83 ? -4.791 0.186 -10.022 1.00 91.88 83 TRP A CA 1
ATOM 613 C C . TRP A 1 83 ? -5.320 -0.241 -8.659 1.00 91.88 83 TRP A C 1
ATOM 615 O O . TRP A 1 83 ? -4.737 0.082 -7.624 1.00 91.88 83 TRP A O 1
ATOM 625 N N . GLN A 1 84 ? -6.440 -0.953 -8.655 1.00 93.25 84 GLN A N 1
ATOM 626 C CA . GLN A 1 84 ? -7.096 -1.403 -7.439 1.00 93.25 84 GLN A CA 1
ATOM 627 C C . GLN A 1 84 ? -7.483 -2.875 -7.540 1.00 93.25 84 GLN A C 1
ATOM 629 O O . GLN A 1 84 ? -8.055 -3.307 -8.538 1.00 93.25 84 GLN A O 1
ATOM 634 N N . TRP A 1 85 ? -7.239 -3.616 -6.467 1.00 91.81 85 TRP A N 1
ATOM 635 C CA . TRP A 1 85 ? -7.701 -4.981 -6.271 1.00 91.81 85 TRP A CA 1
ATOM 636 C C . TRP A 1 85 ? -8.641 -4.994 -5.082 1.00 91.81 85 TRP A C 1
ATOM 638 O O . TRP A 1 85 ? -8.265 -4.589 -3.983 1.00 91.81 85 TRP A O 1
ATOM 648 N N . ASN A 1 86 ? -9.866 -5.451 -5.303 1.00 88.62 86 ASN A N 1
ATOM 649 C CA . ASN A 1 86 ? -10.796 -5.725 -4.220 1.00 88.62 86 ASN A CA 1
ATOM 650 C C . ASN A 1 86 ? -10.798 -7.227 -3.992 1.00 88.62 86 ASN A C 1
ATOM 652 O O . ASN A 1 86 ? -11.001 -7.990 -4.934 1.00 88.62 86 ASN A O 1
ATOM 656 N N . TYR A 1 87 ? -10.586 -7.643 -2.753 1.00 83.19 87 TYR A N 1
ATOM 657 C CA . TYR A 1 87 ? -10.562 -9.052 -2.398 1.00 83.19 87 TYR A CA 1
ATOM 658 C C . TYR A 1 87 ? -11.175 -9.265 -1.014 1.00 83.19 87 TYR A C 1
ATOM 660 O O . TYR A 1 87 ? -11.487 -8.324 -0.277 1.00 83.19 87 TYR A O 1
ATOM 668 N N . ARG A 1 88 ? -11.412 -10.530 -0.672 1.00 80.44 88 ARG A N 1
ATOM 669 C CA . ARG A 1 88 ? -11.859 -10.933 0.661 1.00 80.44 88 ARG A CA 1
ATOM 670 C C . ARG A 1 88 ? -10.653 -11.490 1.409 1.00 80.44 88 ARG A C 1
ATOM 672 O O . ARG A 1 88 ? -10.034 -12.437 0.940 1.00 80.44 88 ARG A O 1
ATOM 679 N N . GLY A 1 89 ? -10.321 -10.893 2.547 1.00 69.88 89 GLY A N 1
ATOM 680 C CA . GLY A 1 89 ? -9.182 -11.274 3.384 1.00 69.88 89 GLY A CA 1
ATOM 681 C C . GLY A 1 89 ? -9.411 -10.840 4.830 1.00 69.88 89 GLY A C 1
ATOM 682 O O . GLY A 1 89 ? -10.228 -9.952 5.076 1.00 69.88 89 GLY A O 1
ATOM 683 N N . GLY A 1 90 ? -8.774 -11.506 5.800 1.00 62.50 90 GLY A N 1
ATOM 684 C CA . GLY A 1 90 ? -8.823 -11.107 7.220 1.00 62.50 90 GLY A CA 1
ATOM 685 C C . GLY A 1 90 ? -10.231 -11.008 7.835 1.00 62.50 90 GLY A C 1
ATOM 686 O O . GLY A 1 90 ? -10.456 -10.242 8.768 1.00 62.50 90 GLY A O 1
ATOM 687 N N . GLY A 1 91 ? -11.212 -11.735 7.289 1.00 66.12 91 GLY A N 1
ATOM 688 C CA . GLY A 1 91 ? -12.610 -11.689 7.725 1.00 66.12 91 GLY A CA 1
ATOM 689 C C . GLY A 1 91 ? -13.442 -10.532 7.153 1.00 66.12 91 GLY A C 1
ATOM 690 O O . GLY A 1 91 ? -14.591 -10.385 7.563 1.00 66.12 91 GLY A O 1
ATOM 691 N N . GLY A 1 92 ? -12.926 -9.724 6.216 1.00 72.44 92 GLY A N 1
ATOM 692 C CA . GLY A 1 92 ? -13.596 -8.531 5.683 1.00 72.44 92 GLY A CA 1
ATOM 693 C C . GLY A 1 92 ? -13.395 -8.283 4.182 1.00 72.44 92 GLY A C 1
ATOM 694 O O . GLY A 1 92 ? -12.795 -9.079 3.461 1.00 72.44 92 GLY A O 1
ATOM 695 N N . ALA A 1 93 ? -13.958 -7.171 3.696 1.00 82.06 93 ALA A N 1
ATOM 696 C CA . ALA A 1 93 ? -13.631 -6.627 2.379 1.00 82.06 93 ALA A CA 1
ATOM 697 C C . ALA A 1 93 ? -12.331 -5.823 2.491 1.00 82.06 93 ALA A C 1
ATOM 699 O O . ALA A 1 93 ? -12.262 -4.873 3.275 1.00 82.06 93 ALA A O 1
ATOM 700 N N . GLN A 1 94 ? -11.324 -6.224 1.722 1.00 84.00 94 GLN A N 1
ATOM 701 C CA . GLN A 1 94 ? -10.016 -5.587 1.689 1.00 84.00 94 GLN A CA 1
ATOM 702 C C . GLN A 1 94 ? -9.749 -5.018 0.297 1.00 84.00 94 GLN A C 1
ATOM 704 O O . GLN A 1 94 ? -10.214 -5.540 -0.722 1.00 84.00 94 GLN A O 1
ATOM 709 N N . THR A 1 95 ? -9.007 -3.919 0.266 1.00 87.44 95 THR A N 1
ATOM 710 C CA . THR A 1 95 ? -8.654 -3.234 -0.972 1.00 87.44 95 THR A CA 1
ATOM 711 C C . THR A 1 95 ? -7.158 -2.986 -1.001 1.00 87.44 95 THR A C 1
ATOM 713 O O . THR A 1 95 ? -6.630 -2.291 -0.137 1.00 87.44 95 THR A O 1
ATOM 716 N N . VAL A 1 96 ? -6.486 -3.495 -2.032 1.00 88.00 96 VAL A N 1
ATOM 717 C CA . VAL A 1 96 ? -5.143 -3.037 -2.396 1.00 88.00 96 VAL A CA 1
ATOM 718 C C . VAL A 1 96 ? -5.285 -1.936 -3.429 1.00 88.00 96 VAL A C 1
ATOM 720 O O . VAL A 1 96 ? -5.971 -2.120 -4.433 1.00 88.00 96 VAL A O 1
ATOM 723 N N . ARG A 1 97 ? -4.632 -0.799 -3.226 1.00 89.62 97 ARG A N 1
ATOM 724 C CA . ARG A 1 97 ? -4.549 0.268 -4.217 1.00 89.62 97 ARG A CA 1
ATOM 725 C C . ARG A 1 97 ? -3.095 0.595 -4.496 1.00 89.62 97 ARG A C 1
ATOM 727 O O . ARG A 1 97 ? -2.371 0.987 -3.595 1.00 89.62 97 ARG A O 1
ATOM 734 N N . PHE A 1 98 ? -2.696 0.490 -5.751 1.00 88.50 98 PHE A N 1
ATOM 735 C CA . PHE A 1 98 ? -1.381 0.879 -6.231 1.00 88.50 98 PHE A CA 1
ATOM 736 C C . PHE A 1 98 ? -1.504 2.148 -7.066 1.00 88.50 98 PHE A C 1
ATOM 738 O O . PHE A 1 98 ? -2.314 2.213 -7.987 1.00 88.50 98 PHE A O 1
ATOM 745 N N . ASN A 1 99 ? -0.719 3.163 -6.734 1.00 86.88 99 ASN A N 1
ATOM 746 C CA . ASN A 1 99 ? -0.663 4.430 -7.436 1.00 86.88 99 ASN A CA 1
ATOM 747 C C . ASN A 1 99 ? 0.774 4.694 -7.863 1.00 86.88 99 ASN A C 1
ATOM 749 O O . ASN A 1 99 ? 1.696 4.576 -7.062 1.00 86.88 99 ASN A O 1
ATOM 753 N N . TRP A 1 100 ? 0.935 5.126 -9.100 1.00 85.38 100 TRP A N 1
ATOM 754 C CA . TRP A 1 100 ? 2.173 5.635 -9.642 1.00 85.38 100 TRP A CA 1
ATOM 755 C C . TRP A 1 100 ? 1.920 7.029 -10.202 1.00 85.38 100 TRP A C 1
ATOM 757 O O . TRP A 1 100 ? 1.021 7.237 -11.020 1.00 85.38 100 TRP A O 1
ATOM 767 N N . ARG A 1 101 ? 2.688 8.007 -9.724 1.00 81.12 101 ARG A N 1
ATOM 768 C CA . ARG A 1 101 ? 2.600 9.398 -10.169 1.00 81.12 101 ARG A CA 1
ATOM 769 C C . ARG A 1 101 ? 3.986 9.943 -10.447 1.00 81.12 101 ARG A C 1
ATOM 771 O O . ARG A 1 101 ? 4.852 9.938 -9.579 1.00 81.12 101 ARG A O 1
ATOM 778 N N . GLY A 1 102 ? 4.168 10.481 -11.646 1.00 71.44 102 GLY A N 1
ATOM 779 C CA . GLY A 1 102 ? 5.347 11.259 -11.997 1.00 71.44 102 GLY A CA 1
ATOM 780 C C . GLY A 1 102 ? 5.063 12.758 -11.956 1.00 71.44 102 GLY A C 1
ATOM 781 O O . GLY A 1 102 ? 4.077 13.201 -12.541 1.00 71.44 102 GLY A O 1
ATOM 782 N N . ARG A 1 103 ? 5.927 13.550 -11.310 1.00 65.38 103 ARG A N 1
ATOM 783 C CA . ARG A 1 103 ? 5.916 15.021 -11.402 1.00 65.38 103 ARG A CA 1
ATOM 784 C C . ARG A 1 103 ? 7.346 15.531 -11.576 1.00 65.38 103 ARG A C 1
ATOM 786 O O . ARG A 1 103 ? 8.145 15.432 -10.654 1.00 65.38 103 ARG A O 1
ATOM 793 N N . GLY A 1 104 ? 7.666 16.083 -12.749 1.00 66.81 104 GLY A N 1
ATOM 794 C CA . GLY A 1 104 ? 9.049 16.447 -13.084 1.00 66.81 104 GLY A CA 1
ATOM 795 C C . GLY A 1 104 ? 9.966 15.218 -13.039 1.00 66.81 104 GLY A C 1
ATOM 796 O O . GLY A 1 104 ? 9.611 14.174 -13.597 1.00 66.81 104 GLY A O 1
ATOM 797 N N . SER A 1 105 ? 11.099 15.333 -12.342 1.00 60.53 105 SER A N 1
ATOM 798 C CA . SER A 1 105 ? 12.021 14.224 -12.050 1.00 60.53 105 SER A CA 1
ATOM 799 C C . SER A 1 105 ? 11.545 13.297 -10.923 1.00 60.53 105 SER A C 1
ATOM 801 O O . SER A 1 105 ? 12.031 12.174 -10.838 1.00 60.53 105 SER A O 1
ATOM 803 N N . ALA A 1 106 ? 10.580 13.714 -10.095 1.00 57.31 106 ALA A N 1
ATOM 804 C CA . ALA A 1 106 ? 10.080 12.903 -8.986 1.00 57.31 106 ALA A CA 1
ATOM 805 C C . ALA A 1 106 ? 9.120 11.806 -9.477 1.00 57.31 106 ALA A C 1
ATOM 807 O O . ALA A 1 106 ? 8.235 12.049 -10.319 1.00 57.31 106 ALA A O 1
ATOM 808 N N . ARG A 1 107 ? 9.284 10.591 -8.943 1.00 71.69 107 ARG A N 1
ATOM 809 C CA . ARG A 1 107 ? 8.477 9.408 -9.268 1.00 71.69 107 ARG A CA 1
ATOM 810 C C . ARG A 1 107 ? 7.999 8.749 -7.980 1.00 71.69 107 ARG A C 1
ATOM 812 O O . ARG A 1 107 ? 8.737 8.033 -7.320 1.00 71.69 107 ARG A O 1
ATOM 819 N N . TRP A 1 108 ? 6.723 8.947 -7.677 1.00 72.31 108 TRP A N 1
ATOM 820 C CA . TRP A 1 108 ? 6.099 8.428 -6.470 1.00 72.31 108 TRP A CA 1
ATOM 821 C C . TRP A 1 108 ? 5.352 7.132 -6.771 1.00 72.31 108 TRP A C 1
ATOM 823 O O . TRP A 1 108 ? 4.455 7.096 -7.620 1.00 72.31 108 TRP A O 1
ATOM 833 N N . ILE A 1 109 ? 5.697 6.083 -6.039 1.00 74.12 109 ILE A N 1
ATOM 834 C CA . ILE A 1 109 ? 4.948 4.840 -5.906 1.00 74.12 109 ILE A CA 1
ATOM 835 C C . ILE A 1 109 ? 4.236 4.865 -4.558 1.00 74.12 109 ILE A C 1
ATOM 837 O O . ILE A 1 109 ? 4.826 5.170 -3.529 1.00 74.12 109 ILE A O 1
ATOM 841 N N . PHE A 1 110 ? 2.952 4.535 -4.551 1.00 77.00 110 PHE A N 1
ATOM 842 C CA . PHE A 1 110 ? 2.157 4.451 -3.337 1.00 77.00 110 PHE A CA 1
ATOM 843 C C . PHE A 1 110 ? 1.265 3.215 -3.394 1.00 77.00 110 PHE A C 1
ATOM 845 O O . PHE A 1 110 ? 0.356 3.131 -4.223 1.00 77.00 110 PHE A O 1
ATOM 852 N N . ILE A 1 111 ? 1.533 2.246 -2.523 1.00 75.62 111 ILE A N 1
ATOM 853 C CA . ILE A 1 111 ? 0.732 1.037 -2.350 1.00 75.62 111 ILE A CA 1
ATOM 854 C C . ILE A 1 111 ? -0.011 1.151 -1.028 1.00 75.62 111 ILE A C 1
ATOM 856 O O . ILE A 1 111 ? 0.575 1.382 0.019 1.00 75.62 111 ILE A O 1
ATOM 860 N N . THR A 1 112 ? -1.315 0.951 -1.048 1.00 80.00 112 THR A N 1
ATOM 861 C CA . THR A 1 112 ? -2.146 0.968 0.148 1.00 80.00 112 THR A CA 1
ATOM 862 C C . THR A 1 112 ? -2.906 -0.325 0.275 1.00 80.00 112 THR A C 1
ATOM 864 O O . THR A 1 112 ? -3.524 -0.771 -0.685 1.00 80.00 112 THR A O 1
ATOM 867 N N . LEU A 1 113 ? -2.901 -0.883 1.474 1.00 79.62 113 LEU A N 1
ATOM 868 C CA . LEU A 1 113 ? -3.705 -2.013 1.885 1.00 79.62 113 LEU A CA 1
ATOM 869 C C . LEU A 1 113 ? -4.740 -1.525 2.899 1.00 79.62 113 LEU A C 1
ATOM 871 O O . LEU A 1 113 ? -4.433 -1.289 4.069 1.00 79.62 113 LEU A O 1
ATOM 875 N N . TRP A 1 114 ? -5.975 -1.362 2.443 1.00 78.38 114 TRP A N 1
ATOM 876 C CA . TRP A 1 114 ? -7.095 -1.022 3.305 1.00 78.38 114 TRP A CA 1
ATOM 877 C C . TRP A 1 114 ? -7.803 -2.276 3.785 1.00 78.38 114 TRP A C 1
ATOM 879 O O . TRP A 1 114 ? -8.354 -3.036 2.987 1.00 78.38 114 TRP A O 1
ATOM 889 N N . ASP A 1 115 ? -7.884 -2.418 5.104 1.00 73.44 115 ASP A N 1
ATOM 890 C CA . ASP A 1 115 ? -8.953 -3.178 5.727 1.00 73.44 115 ASP A CA 1
ATOM 891 C C . ASP A 1 115 ? -10.113 -2.227 6.028 1.00 73.44 115 ASP A C 1
ATOM 893 O O . ASP A 1 115 ? -9.980 -1.280 6.811 1.00 73.44 115 ASP A O 1
ATOM 897 N N . LYS A 1 116 ? -11.266 -2.460 5.391 1.00 73.19 116 LYS A N 1
ATOM 898 C CA . LYS A 1 116 ? -12.429 -1.583 5.546 1.00 73.19 116 LYS A CA 1
ATOM 899 C C . LYS A 1 116 ? -12.861 -1.445 7.009 1.00 73.19 116 LYS A C 1
ATOM 901 O O . LYS A 1 116 ? -13.265 -0.361 7.413 1.00 73.19 116 LYS A O 1
ATOM 906 N N . ARG A 1 117 ? -12.752 -2.503 7.820 1.00 73.56 117 ARG A N 1
ATOM 907 C CA . ARG A 1 117 ? -13.158 -2.461 9.234 1.00 73.56 117 ARG A CA 1
ATOM 908 C C . ARG A 1 117 ? -12.223 -1.591 10.063 1.00 73.56 117 ARG A C 1
ATOM 910 O O . ARG A 1 117 ? -12.697 -0.914 10.969 1.00 73.56 117 ARG A O 1
ATOM 917 N N . VAL A 1 118 ? -10.926 -1.601 9.751 1.00 72.81 118 VAL A N 1
ATOM 918 C CA . VAL A 1 118 ? -9.938 -0.717 10.391 1.00 72.81 118 VAL A CA 1
ATOM 919 C C . VAL A 1 118 ? -10.247 0.731 10.053 1.00 72.81 118 VAL A C 1
ATOM 921 O O . VAL A 1 118 ? -10.400 1.547 10.955 1.00 72.81 118 VAL A O 1
ATOM 924 N N . MET A 1 119 ? -10.404 1.040 8.763 1.00 76.00 119 MET A N 1
ATOM 925 C CA . MET A 1 119 ? -10.647 2.412 8.314 1.00 76.00 119 MET A CA 1
ATOM 926 C C . MET A 1 119 ? -11.978 2.963 8.838 1.00 76.00 119 MET A C 1
ATOM 928 O O . MET A 1 119 ? -12.020 4.096 9.316 1.00 76.00 119 MET A O 1
ATOM 932 N N . ASP A 1 120 ? -13.045 2.156 8.820 1.00 76.19 120 ASP A N 1
ATOM 933 C CA . ASP A 1 120 ? -14.340 2.525 9.405 1.00 76.19 120 ASP A CA 1
ATOM 934 C C . ASP A 1 120 ? -14.218 2.741 10.929 1.00 76.19 120 ASP A C 1
ATOM 936 O O . ASP A 1 120 ? -14.847 3.644 11.478 1.00 76.19 120 ASP A O 1
ATOM 940 N N . GLY A 1 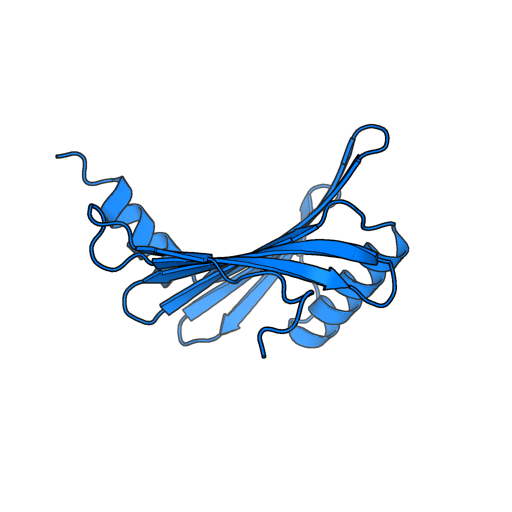121 ? -13.393 1.944 11.617 1.00 73.56 121 GLY A N 1
ATOM 941 C CA . GLY A 1 121 ? -13.078 2.114 13.037 1.00 73.56 121 GLY A CA 1
ATOM 942 C C . GLY A 1 121 ? -12.361 3.434 13.320 1.00 73.56 121 GLY A C 1
ATOM 943 O O . GLY A 1 121 ? -12.833 4.214 14.143 1.00 73.56 121 GLY A O 1
ATOM 944 N N . ILE A 1 122 ? -11.286 3.735 12.584 1.00 70.44 122 ILE A N 1
ATOM 945 C CA . ILE A 1 122 ? -10.546 5.005 12.688 1.00 70.44 122 ILE A CA 1
ATOM 946 C C . ILE A 1 122 ? -11.487 6.196 12.454 1.00 70.44 122 ILE A C 1
ATOM 948 O O . ILE A 1 122 ? -11.491 7.143 13.241 1.00 70.44 122 ILE A O 1
ATOM 952 N N . ALA A 1 123 ? -12.331 6.138 11.419 1.00 72.12 123 ALA A N 1
ATOM 953 C CA . ALA A 1 123 ? -13.265 7.215 11.089 1.00 72.12 123 ALA A CA 1
ATOM 954 C C . ALA A 1 123 ? -14.239 7.539 12.238 1.00 72.12 123 ALA A C 1
ATOM 956 O O . ALA A 1 123 ? -14.554 8.708 12.462 1.00 72.12 123 ALA A O 1
ATOM 957 N N . ARG A 1 124 ? -14.673 6.533 13.013 1.00 75.50 124 ARG A N 1
ATOM 958 C CA . ARG A 1 124 ? -15.530 6.742 14.198 1.00 75.50 124 ARG A CA 1
ATOM 959 C C . ARG A 1 124 ? -14.837 7.544 15.298 1.00 75.50 124 ARG A C 1
ATOM 961 O O . ARG A 1 124 ? -15.515 8.261 16.029 1.00 75.50 124 ARG A O 1
ATOM 968 N N . TYR A 1 125 ? -13.515 7.442 15.414 1.00 66.81 125 TYR A N 1
ATOM 969 C CA . TYR A 1 125 ? -12.747 8.230 16.378 1.00 66.81 125 TYR A CA 1
ATOM 970 C C . TYR A 1 125 ? -12.468 9.647 15.877 1.00 66.81 125 TYR A C 1
ATOM 972 O O . TYR A 1 125 ? -12.572 10.584 16.655 1.00 66.81 125 TYR A O 1
ATOM 980 N N . VAL A 1 126 ? -12.187 9.827 14.582 1.00 66.44 126 VAL A N 1
ATOM 981 C CA . VAL A 1 126 ? -11.974 11.163 13.989 1.00 66.44 126 VAL A CA 1
ATOM 982 C C . VAL A 1 126 ? -13.265 11.996 13.987 1.00 66.44 126 VAL A C 1
ATOM 984 O O . VAL A 1 126 ? -13.219 13.211 14.160 1.00 66.44 126 VAL A O 1
ATOM 987 N N . GLY A 1 127 ? -14.427 11.353 13.821 1.00 57.66 127 GLY A N 1
ATOM 988 C CA . GLY A 1 127 ? -15.736 12.015 13.859 1.00 57.66 127 GLY A CA 1
ATOM 989 C C . GLY A 1 127 ? -16.213 12.425 15.259 1.00 57.66 127 GLY A C 1
ATOM 990 O O . GLY A 1 127 ? -17.114 13.254 15.370 1.00 57.66 127 GLY A O 1
ATOM 991 N N . ARG A 1 128 ? -15.613 11.887 16.330 1.00 52.50 128 ARG A N 1
ATOM 992 C CA . ARG A 1 128 ? -15.851 12.336 17.707 1.00 52.50 128 ARG A CA 1
ATOM 993 C C . ARG A 1 128 ? -14.966 13.550 17.991 1.00 52.50 128 ARG A C 1
ATOM 995 O O . ARG A 1 128 ? -13.868 13.415 18.521 1.00 52.50 128 ARG A O 1
ATOM 1002 N N . LYS A 1 129 ? -15.436 14.746 17.627 1.00 42.38 129 LYS A N 1
ATOM 1003 C CA . LYS A 1 129 ? -14.936 15.965 18.281 1.00 42.38 129 LYS A CA 1
ATOM 1004 C C . LYS A 1 129 ? -15.340 15.923 19.767 1.00 42.38 129 LYS A C 1
ATOM 1006 O O . LYS A 1 129 ? -16.430 15.416 20.041 1.00 42.38 129 LYS A O 1
ATOM 1011 N N . PRO A 1 130 ? -14.479 16.385 20.690 1.00 52.00 130 PRO A N 1
ATOM 1012 C CA . PRO A 1 130 ? -14.862 16.575 22.087 1.00 52.00 130 PRO A CA 1
ATOM 1013 C C . PRO A 1 130 ? -16.024 17.563 22.219 1.00 52.00 130 PRO A C 1
ATOM 1015 O O . PRO A 1 130 ? -16.138 18.461 21.348 1.00 52.00 130 PRO A O 1
#

Nearest PDB structures (foldseek):
  8wg2-assembly1_A  TM=3.157E-01  e=1.838E+00  Flavobacterium johnsoniae UW101
  8wg2-assembly1_B  TM=3.038E-01  e=2.160E+00  Flavobacterium johnsoniae UW101
  8wg2-assembly2_D  TM=3.149E-01  e=3.320E+00  Flavobacterium johnsoniae UW101
  8wg0-assembly1_B  TM=2.940E-01  e=3.696E+00  Flavobacterium johnsoniae UW101
  8wg0-assembly2_C  TM=2.895E-01  e=3.900E+00  Flavobacterium johnsoniae UW101

Solvent-accessible surface area (backbone atoms only — not comparable to full-atom values): 7232 Å² total; per-residue (Å²): 139,80,75,87,85,68,61,66,75,47,75,49,69,46,86,89,37,88,57,36,33,41,36,35,28,55,45,69,42,89,88,75,69,27,49,27,44,41,37,34,43,34,40,89,92,35,68,28,39,38,38,36,27,60,53,53,49,71,68,52,52,52,51,53,50,50,54,49,31,74,75,59,42,82,64,46,76,79,48,93,52,26,38,33,30,76,49,79,48,99,93,42,61,26,37,41,37,41,37,48,49,76,57,89,90,46,24,41,37,38,39,34,41,43,30,50,69,42,55,56,52,52,48,60,48,71,70,56,71,132

Sequence (130 aa):
MTRQGADPMVCNTSRNTAQLMECGVVIRDPTDSASFYLSAYVLEGKVAMISFGDSGGVQLVDRLKADLTARFGRPHAAKNGTWQWNYRGGGGAQTVRFNWRGRGSARWIFITLWDKRVMDGIARYVGRKP

Foldseek 3Di:
D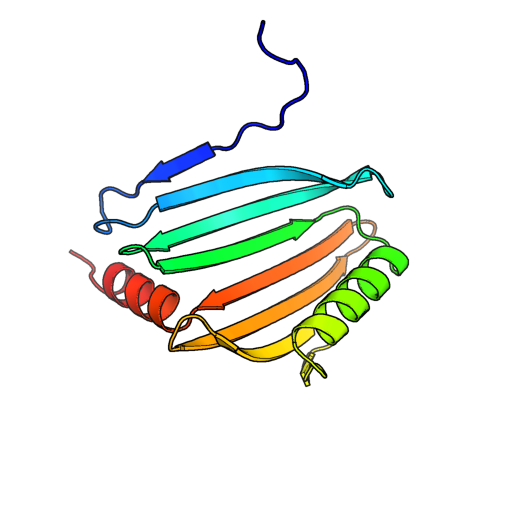DDPPAFDWDWDDDPLQPAWIKIWTWDADPPQRWIKIKIWTAHPNDIKIKIKTWRDDPVNVVVVQVVCCVVQNDWDDPDVQKTKGWDDDPNAIKMWIWGWDDDPPTIMIMIIIDDPVSVVSVVVSVPDDD

Radius of gyration: 16.36 Å; Cα contacts (8 Å, |Δi|>4): 234; chains: 1; bounding box: 42×29×38 Å

Mean predicted aligned error: 9.78 Å